Protein AF-A0A965PLL3-F1 (afdb_monomer)

Solvent-accessible surface area (backbone atoms only — not comparable to full-atom values): 5237 Å² total; per-residue (Å²): 138,88,84,43,71,40,75,33,74,82,43,73,69,42,43,49,54,52,53,33,24,73,75,58,80,40,80,64,58,80,45,72,48,64,86,80,82,86,74,72,58,68,66,58,56,52,49,50,54,54,56,56,50,52,51,33,72,80,36,78,83,54,73,78,78,71,58,65,64,57,50,51,55,48,54,52,56,46,53,58,63,75,75,109

Secondary structure (DSSP, 8-state):
----EEE--SSHHHHHHHHHHHHTSSPPPSEEE----S---HHHHHHHHHHHHHHHHH-TT-PPPTHHHHHHHHHHHHHHHH--

Nearest PDB structures (foldseek):
  9aza-assembly1_A-2  TM=3.880E-01  e=1.152E+00  Penicillium expansum
  8dl5-assembly1_B  TM=3.781E-01  e=2.050E+00  Penicillium expansum
  8dl5-assembly1_A  TM=2.918E-01  e=8.915E-01  Penicillium expansum

Structure (mmCIF, N/CA/C/O backbone):
data_AF-A0A965PLL3-F1
#
_entry.id   AF-A0A965PLL3-F1
#
loop_
_atom_site.group_PDB
_atom_site.id
_atom_site.type_symbol
_atom_site.label_atom_id
_atom_site.label_alt_id
_atom_site.label_comp_id
_atom_site.label_asym_id
_atom_site.label_entity_id
_atom_site.label_seq_id
_atom_site.pdbx_PDB_ins_code
_atom_site.Cartn_x
_atom_site.Cartn_y
_atom_site.Cartn_z
_atom_site.occupancy
_atom_site.B_iso_or_equiv
_atom_site.auth_seq_id
_atom_site.auth_comp_id
_atom_site.auth_asym_id
_atom_site.auth_atom_id
_atom_site.pdbx_PDB_model_num
ATOM 1 N N . MET A 1 1 ? -2.791 10.516 20.531 1.00 71.44 1 MET A N 1
ATOM 2 C CA . MET A 1 1 ? -3.216 9.273 19.847 1.00 71.44 1 MET A CA 1
ATOM 3 C C . MET A 1 1 ? -2.001 8.631 19.203 1.00 71.44 1 MET A C 1
ATOM 5 O O . MET A 1 1 ? -1.101 9.364 18.813 1.00 71.44 1 MET A O 1
ATOM 9 N N . LYS A 1 2 ? -1.953 7.297 19.143 1.00 88.00 2 LYS A N 1
ATOM 10 C CA . LYS A 1 2 ? -0.883 6.540 18.482 1.00 88.00 2 LYS A CA 1
ATOM 11 C C . LYS A 1 2 ? -1.332 6.218 17.057 1.00 88.00 2 LYS A C 1
ATOM 13 O O . LYS A 1 2 ? -2.438 5.719 16.892 1.00 88.00 2 LYS A O 1
ATOM 18 N N . THR A 1 3 ? -0.498 6.532 16.072 1.00 94.12 3 THR A N 1
ATOM 19 C CA . THR A 1 3 ? -0.744 6.226 14.657 1.00 94.12 3 THR A CA 1
ATOM 20 C C . THR A 1 3 ? -0.063 4.913 14.301 1.00 94.12 3 THR A C 1
ATOM 22 O O . THR A 1 3 ? 1.089 4.688 14.680 1.00 94.12 3 THR A O 1
ATOM 25 N N . HIS A 1 4 ? -0.765 4.054 13.575 1.00 94.38 4 HIS A N 1
ATOM 26 C CA . HIS A 1 4 ? -0.273 2.762 13.129 1.00 94.38 4 HIS A CA 1
ATOM 27 C C . HIS A 1 4 ? -0.153 2.745 11.611 1.00 94.38 4 HIS A C 1
ATOM 29 O O . HIS A 1 4 ? -1.146 2.766 10.889 1.00 94.38 4 HIS A O 1
ATOM 35 N N . ILE A 1 5 ? 1.088 2.696 11.135 1.00 95.19 5 ILE A N 1
ATOM 36 C CA . ILE A 1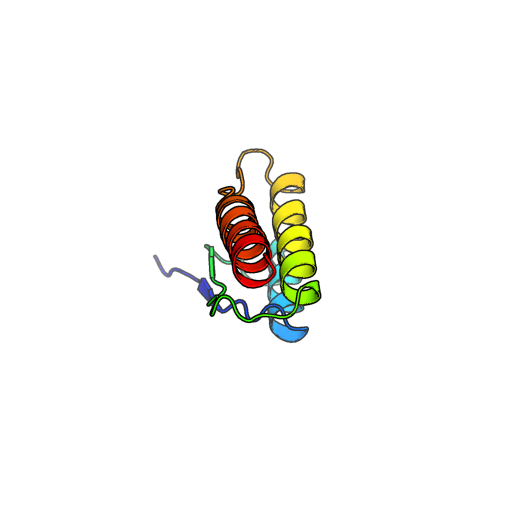 5 ? 1.418 2.694 9.712 1.00 95.19 5 ILE A CA 1
ATOM 37 C C . ILE A 1 5 ? 1.928 1.309 9.334 1.00 95.19 5 ILE A C 1
ATOM 39 O O . ILE A 1 5 ? 2.854 0.796 9.965 1.00 95.19 5 ILE A O 1
ATOM 43 N N . LEU A 1 6 ? 1.340 0.718 8.298 1.00 95.25 6 LEU A N 1
ATOM 44 C CA . LEU A 1 6 ? 1.847 -0.502 7.691 1.00 95.25 6 LEU A CA 1
ATOM 45 C C . LEU A 1 6 ? 2.942 -0.147 6.682 1.00 95.25 6 LEU A C 1
ATOM 47 O O . LEU A 1 6 ? 2.692 0.561 5.706 1.00 95.25 6 LEU A O 1
ATOM 51 N N . ASN A 1 7 ? 4.145 -0.678 6.898 1.00 96.00 7 ASN A N 1
ATOM 52 C CA . ASN A 1 7 ? 5.158 -0.741 5.852 1.00 96.00 7 ASN A CA 1
ATOM 53 C C . ASN A 1 7 ? 4.756 -1.850 4.870 1.00 96.00 7 ASN A C 1
ATOM 55 O O . ASN A 1 7 ? 4.863 -3.039 5.182 1.00 96.00 7 ASN A O 1
ATOM 59 N N . LEU A 1 8 ? 4.201 -1.457 3.728 1.00 94.94 8 LEU A N 1
ATOM 60 C CA . LEU A 1 8 ? 3.680 -2.370 2.728 1.00 94.94 8 LEU A CA 1
ATOM 61 C C . LEU A 1 8 ? 4.807 -2.723 1.762 1.00 94.94 8 LEU A C 1
ATOM 63 O O . LEU A 1 8 ? 5.192 -1.902 0.943 1.00 94.94 8 LEU A O 1
ATOM 67 N N . GLY A 1 9 ? 5.305 -3.956 1.835 1.00 93.38 9 GLY A N 1
ATOM 68 C CA . GLY A 1 9 ? 6.287 -4.476 0.879 1.00 93.38 9 GLY A CA 1
ATOM 69 C C . GLY A 1 9 ? 5.668 -5.177 -0.331 1.00 93.38 9 GLY A C 1
ATOM 70 O O . GLY A 1 9 ? 6.402 -5.763 -1.110 1.00 93.38 9 GLY A O 1
ATOM 71 N N . ALA A 1 10 ? 4.333 -5.218 -0.451 1.00 89.75 10 ALA A N 1
ATOM 72 C CA . ALA A 1 10 ? 3.583 -5.964 -1.478 1.00 89.75 10 ALA A CA 1
ATOM 73 C C . ALA A 1 10 ? 3.861 -7.489 -1.556 1.00 89.75 10 ALA A C 1
ATOM 75 O O . ALA A 1 10 ? 3.272 -8.182 -2.376 1.00 89.75 10 ALA A O 1
ATOM 76 N N . GLY A 1 11 ? 4.688 -8.043 -0.663 1.00 93.00 11 GLY A N 1
ATOM 77 C CA . GLY A 1 11 ? 4.898 -9.483 -0.508 1.00 93.00 11 GLY A CA 1
ATOM 78 C C . GLY A 1 11 ? 3.849 -10.157 0.383 1.00 93.00 11 GLY A C 1
ATOM 79 O O . GLY A 1 11 ? 2.963 -9.508 0.947 1.00 93.00 11 GLY A O 1
ATOM 80 N N . VAL A 1 12 ? 3.980 -11.474 0.565 1.00 96.19 12 VAL A N 1
ATOM 81 C CA . VAL A 1 12 ? 2.999 -12.324 1.272 1.00 96.19 12 VAL A CA 1
ATOM 82 C C . VAL A 1 12 ? 2.672 -11.816 2.682 1.00 96.19 12 VAL A C 1
ATOM 84 O O . VAL A 1 12 ? 1.505 -11.655 3.021 1.00 96.19 12 VAL A O 1
ATOM 87 N N . GLN A 1 13 ? 3.684 -11.523 3.502 1.00 96.81 13 GLN A N 1
ATOM 88 C CA . GLN A 1 13 ? 3.479 -11.182 4.918 1.00 96.81 13 GLN A CA 1
ATOM 89 C C . GLN A 1 13 ? 2.788 -9.825 5.106 1.00 96.81 13 GLN A C 1
ATOM 91 O O . GLN A 1 13 ? 1.807 -9.717 5.839 1.00 96.81 13 GLN A O 1
ATOM 96 N N . SER A 1 14 ? 3.271 -8.786 4.420 1.00 96.94 14 SER A N 1
ATOM 97 C CA . SER A 1 14 ? 2.653 -7.458 4.482 1.00 96.94 14 SER A CA 1
ATOM 98 C C . SER A 1 14 ? 1.258 -7.447 3.859 1.00 96.94 14 SER A C 1
ATOM 100 O O . SER A 1 14 ? 0.386 -6.731 4.344 1.00 96.94 14 SER A O 1
ATOM 102 N N . THR A 1 15 ? 1.025 -8.264 2.827 1.00 96.69 15 THR A N 1
ATOM 103 C CA . THR A 1 15 ? -0.308 -8.432 2.230 1.00 96.69 15 THR A CA 1
ATOM 104 C C . THR A 1 15 ? -1.262 -9.113 3.206 1.00 96.69 15 THR A C 1
ATOM 106 O O . THR A 1 15 ? -2.387 -8.653 3.366 1.00 96.69 15 THR A O 1
ATOM 109 N N . ALA A 1 16 ? -0.817 -10.155 3.914 1.00 97.25 16 ALA A N 1
ATOM 110 C CA . ALA A 1 16 ? -1.630 -10.809 4.935 1.00 97.25 16 ALA A CA 1
ATOM 111 C C . ALA A 1 16 ? -2.047 -9.819 6.032 1.00 97.25 16 ALA A C 1
ATOM 113 O O . ALA A 1 16 ? -3.234 -9.687 6.309 1.00 97.25 16 ALA A O 1
ATOM 114 N N . LEU A 1 17 ? -1.103 -9.045 6.581 1.00 97.19 17 LEU A N 1
ATOM 115 C CA . LEU A 1 17 ? -1.415 -8.014 7.580 1.00 97.19 17 LEU A CA 1
ATOM 116 C C . LEU A 1 17 ? -2.399 -6.964 7.056 1.00 97.19 17 LEU A C 1
ATOM 118 O O . LEU A 1 17 ? -3.298 -6.551 7.786 1.00 97.19 17 LEU A O 1
ATOM 122 N N . TYR A 1 18 ? -2.246 -6.544 5.800 1.00 95.19 18 TYR A N 1
ATOM 123 C CA . TYR A 1 18 ? -3.177 -5.622 5.162 1.00 95.19 18 TYR A CA 1
ATOM 124 C C . TYR A 1 18 ? -4.597 -6.199 5.120 1.00 95.19 18 TYR A C 1
ATOM 126 O O . TYR A 1 18 ? -5.522 -5.558 5.614 1.00 95.19 18 TYR A O 1
ATOM 134 N N . LEU A 1 19 ? -4.767 -7.422 4.610 1.00 95.19 19 LEU A N 1
ATOM 135 C CA . LEU A 1 19 ? -6.070 -8.087 4.505 1.00 95.19 19 LEU A CA 1
ATOM 136 C C . LEU A 1 19 ? -6.699 -8.345 5.878 1.00 95.19 19 LEU A C 1
ATOM 138 O O . LEU A 1 19 ? -7.848 -7.978 6.093 1.00 95.19 19 LEU A O 1
ATOM 142 N N . MET A 1 20 ? -5.928 -8.873 6.830 1.00 95.94 20 MET A N 1
ATOM 143 C CA . MET A 1 20 ? -6.382 -9.091 8.208 1.00 95.94 20 MET A CA 1
ATOM 144 C C . MET A 1 20 ? -6.829 -7.781 8.870 1.00 95.94 20 MET A C 1
ATOM 146 O O . MET A 1 20 ? -7.769 -7.768 9.660 1.00 95.94 20 MET A O 1
ATOM 150 N N . SER A 1 21 ? -6.176 -6.654 8.554 1.00 94.44 21 SER A N 1
ATOM 151 C CA . SER A 1 21 ? -6.577 -5.343 9.082 1.00 94.44 21 SER A CA 1
ATOM 152 C C . SER A 1 21 ? -7.873 -4.816 8.456 1.00 94.44 21 SER A C 1
ATOM 154 O O . SER A 1 21 ? -8.603 -4.071 9.111 1.00 94.44 21 SER A O 1
ATOM 156 N N . LEU A 1 22 ? -8.164 -5.195 7.205 1.00 90.81 22 LEU A N 1
ATOM 157 C CA . LEU A 1 22 ? -9.424 -4.879 6.530 1.00 90.81 22 LEU A CA 1
ATOM 158 C C . LEU A 1 22 ? -10.575 -5.744 7.057 1.00 90.81 22 LEU A C 1
ATOM 160 O O . LEU A 1 22 ? -11.678 -5.225 7.210 1.00 90.81 22 LEU A O 1
ATOM 164 N N . ASP A 1 23 ? -10.304 -7.013 7.370 1.00 91.69 23 ASP A N 1
ATOM 165 C CA . ASP A 1 23 ? -11.274 -7.949 7.957 1.00 91.69 23 ASP A CA 1
ATOM 166 C C . ASP A 1 23 ? -11.503 -7.718 9.465 1.00 91.69 23 ASP A C 1
ATOM 168 O O . ASP A 1 23 ? -12.486 -8.167 10.046 1.00 91.69 23 ASP A O 1
ATOM 172 N N . GLY A 1 24 ? -10.621 -6.951 10.113 1.00 92.75 24 GLY A N 1
ATOM 173 C CA . GLY A 1 24 ? -10.711 -6.634 11.540 1.00 92.75 24 GLY A CA 1
ATOM 174 C C . GLY A 1 24 ? -10.138 -7.714 12.463 1.00 92.75 24 GLY A C 1
ATOM 175 O O . GLY A 1 24 ? -10.322 -7.633 13.676 1.00 92.75 24 GLY A O 1
ATOM 176 N N . GLU A 1 25 ? -9.412 -8.692 11.917 1.00 96.81 25 GLU A N 1
ATOM 177 C CA . GLU A 1 25 ? -8.692 -9.721 12.680 1.00 96.81 25 GLU A CA 1
ATOM 178 C C . GLU A 1 25 ? -7.503 -9.150 13.469 1.00 96.81 25 GLU A C 1
ATOM 180 O O . GLU A 1 25 ? -7.135 -9.657 14.530 1.00 96.81 25 GLU A O 1
ATOM 185 N N . VAL A 1 26 ? -6.890 -8.080 12.955 1.00 95.81 26 VAL A N 1
ATOM 186 C CA . VAL A 1 26 ? -5.827 -7.329 13.636 1.00 95.81 26 VAL A CA 1
ATOM 187 C C . VAL A 1 26 ? -6.202 -5.857 13.752 1.00 95.81 26 VAL A C 1
ATOM 189 O O . VAL A 1 26 ? -7.163 -5.381 13.149 1.00 95.81 26 VAL A O 1
ATOM 192 N N . GLN A 1 27 ? -5.417 -5.107 14.528 1.00 93.38 27 GLN A N 1
ATOM 193 C CA . GLN A 1 27 ? -5.581 -3.660 14.623 1.00 93.38 27 GLN A CA 1
ATOM 194 C C . GLN A 1 27 ? -5.596 -2.994 13.238 1.00 93.38 27 GLN A C 1
ATOM 196 O O . GLN A 1 27 ? -4.769 -3.289 12.373 1.00 93.38 27 GLN A O 1
ATOM 201 N N . LYS A 1 28 ? -6.513 -2.044 13.050 1.00 92.12 28 LYS A N 1
ATOM 202 C CA . LYS A 1 28 ? -6.599 -1.276 11.810 1.00 92.12 28 LYS A CA 1
ATOM 203 C C . LYS A 1 28 ? -5.368 -0.382 11.652 1.00 92.12 28 LYS A C 1
ATOM 205 O O . LYS A 1 28 ? -4.932 0.255 12.613 1.00 92.12 28 LYS A O 1
ATOM 210 N N . PHE A 1 29 ? -4.823 -0.328 10.441 1.00 92.94 29 PHE A N 1
ATOM 211 C CA . PHE A 1 29 ? -3.782 0.632 10.085 1.00 92.94 29 PHE A CA 1
ATOM 212 C C . PHE A 1 29 ? -4.412 1.933 9.583 1.00 92.94 29 PHE A C 1
ATOM 214 O O . PHE A 1 29 ? -5.400 1.912 8.849 1.00 92.94 29 PHE A O 1
ATOM 221 N N . ASP A 1 30 ? -3.821 3.065 9.960 1.00 90.06 30 ASP A N 1
ATOM 222 C CA . ASP A 1 30 ? -4.235 4.391 9.491 1.00 90.06 30 ASP A CA 1
ATOM 223 C C . ASP A 1 30 ? -3.782 4.633 8.044 1.00 90.06 30 ASP A C 1
ATOM 225 O O . ASP A 1 30 ? -4.435 5.349 7.286 1.00 90.06 30 ASP A O 1
ATOM 229 N N . ALA A 1 31 ? -2.657 4.024 7.657 1.00 89.44 31 ALA A N 1
ATOM 230 C CA . ALA A 1 31 ? -2.149 4.026 6.293 1.00 89.44 31 ALA A CA 1
ATOM 231 C C . ALA A 1 31 ? -1.281 2.793 6.013 1.00 89.44 31 ALA A C 1
ATOM 233 O O . ALA A 1 31 ? -0.676 2.221 6.923 1.00 89.44 31 ALA A O 1
ATOM 234 N N . ALA A 1 32 ? -1.173 2.442 4.733 1.00 92.56 32 ALA A N 1
ATOM 235 C CA . ALA A 1 32 ? -0.205 1.489 4.206 1.00 92.56 32 ALA A CA 1
ATOM 236 C C . ALA A 1 32 ? 0.684 2.212 3.187 1.00 92.56 32 ALA A C 1
ATOM 238 O O . ALA A 1 32 ? 0.169 2.864 2.280 1.00 92.56 32 ALA A O 1
ATOM 239 N N . I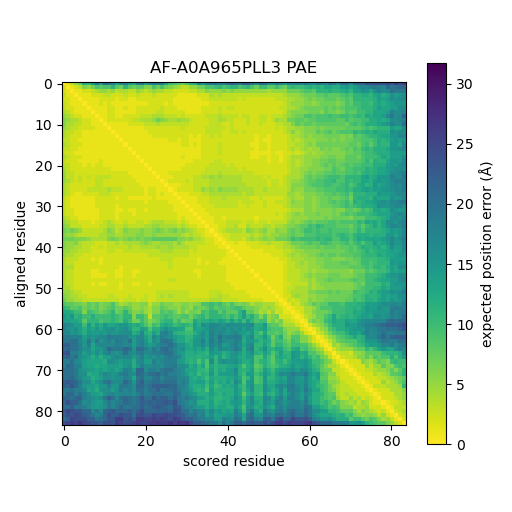LE A 1 33 ? 2.004 2.141 3.362 1.00 91.88 33 ILE A N 1
ATOM 240 C CA . ILE A 1 33 ? 2.975 2.870 2.536 1.00 91.88 33 ILE A CA 1
ATOM 241 C C . ILE A 1 33 ? 3.857 1.864 1.806 1.00 91.88 3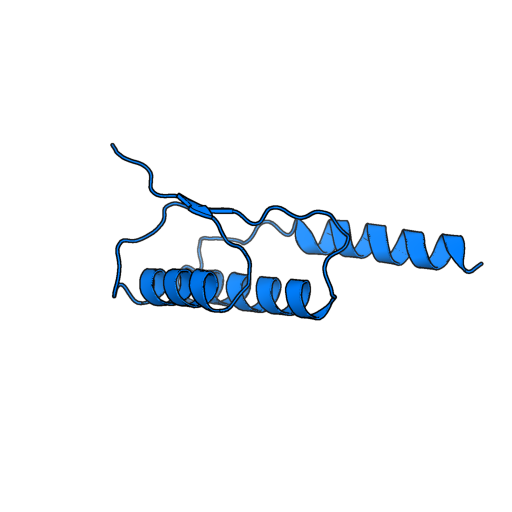3 ILE A C 1
ATOM 243 O O . ILE A 1 33 ? 4.511 1.055 2.458 1.00 91.88 33 ILE A O 1
ATOM 247 N N . PHE A 1 34 ? 3.881 1.947 0.476 1.00 91.50 34 PHE A N 1
ATOM 248 C CA . PHE A 1 34 ? 4.784 1.194 -0.395 1.00 91.50 34 PHE A CA 1
ATOM 249 C C . PHE A 1 34 ? 5.902 2.119 -0.895 1.00 91.50 34 PHE A C 1
ATOM 251 O O . PHE A 1 34 ? 5.622 3.220 -1.376 1.00 91.50 34 PHE A O 1
ATOM 258 N N . ALA A 1 35 ? 7.160 1.698 -0.748 1.00 90.75 35 ALA A N 1
ATOM 259 C CA . ALA A 1 35 ? 8.331 2.467 -1.166 1.00 90.75 35 ALA A CA 1
ATOM 260 C C . ALA A 1 35 ? 8.711 2.119 -2.614 1.00 90.75 35 ALA A C 1
ATOM 262 O O . ALA A 1 35 ? 9.549 1.257 -2.847 1.00 90.75 35 ALA A O 1
ATOM 263 N N . ASP A 1 36 ? 8.072 2.787 -3.574 1.00 88.44 36 ASP A N 1
ATOM 264 C CA . ASP A 1 36 ? 8.278 2.539 -5.004 1.00 88.44 36 ASP A CA 1
ATOM 265 C C . ASP A 1 36 ? 9.626 3.073 -5.509 1.00 88.44 36 ASP A C 1
ATOM 267 O O . ASP A 1 36 ? 9.892 4.277 -5.451 1.00 88.44 36 ASP A O 1
ATOM 271 N N . THR A 1 37 ? 10.458 2.177 -6.040 1.00 86.69 37 THR A N 1
ATOM 272 C CA . THR A 1 37 ? 11.719 2.502 -6.726 1.00 86.69 37 THR A CA 1
ATOM 273 C C . THR A 1 37 ? 11.530 2.788 -8.216 1.00 86.69 37 THR A C 1
ATOM 275 O O . THR A 1 37 ? 12.476 3.228 -8.860 1.00 86.69 37 THR A O 1
ATOM 278 N N . GLN A 1 38 ? 10.320 2.582 -8.753 1.00 85.69 38 GLN A N 1
ATOM 279 C CA . GLN A 1 38 ? 9.975 2.617 -10.183 1.00 85.69 38 GLN A CA 1
ATOM 280 C C . GLN A 1 38 ? 10.622 1.508 -11.030 1.00 85.69 38 GLN A C 1
ATOM 282 O O . GLN A 1 38 ? 10.541 1.548 -12.257 1.00 85.69 38 GLN A O 1
ATOM 287 N N . GLU A 1 39 ? 11.233 0.510 -10.392 1.00 86.75 39 GLU A N 1
ATOM 288 C CA . GLU A 1 39 ? 11.883 -0.634 -11.049 1.00 86.75 39 GLU A CA 1
ATOM 289 C C . GLU A 1 39 ? 11.234 -1.972 -10.665 1.00 86.75 39 GLU A C 1
ATOM 291 O O . GLU A 1 39 ? 11.794 -3.041 -10.915 1.00 86.75 39 GLU A O 1
ATOM 296 N N . GLU A 1 40 ? 10.055 -1.929 -10.042 1.00 88.25 40 GLU A N 1
ATOM 297 C CA . GLU A 1 40 ? 9.374 -3.143 -9.613 1.00 88.25 40 GLU A CA 1
ATOM 298 C C . GLU A 1 40 ? 8.831 -3.936 -10.813 1.00 88.25 40 GLU A C 1
ATOM 300 O O . GLU A 1 40 ? 8.385 -3.361 -11.814 1.00 88.25 40 GLU A O 1
ATOM 305 N N . PRO A 1 41 ? 8.817 -5.272 -10.724 1.00 89.31 41 PRO A N 1
ATOM 306 C CA . PRO A 1 41 ? 8.144 -6.117 -11.697 1.00 89.31 41 PRO A CA 1
ATOM 307 C C . PRO A 1 41 ? 6.658 -5.755 -11.892 1.00 89.31 41 PRO A C 1
ATOM 309 O O . PRO A 1 41 ? 5.952 -5.344 -10.969 1.00 89.31 41 PRO A O 1
ATOM 312 N N . GLU A 1 42 ? 6.143 -5.930 -13.111 1.00 86.56 42 GLU A N 1
ATOM 313 C CA . GLU A 1 42 ? 4.772 -5.532 -13.472 1.00 86.56 42 GLU A CA 1
ATOM 314 C C . GLU A 1 42 ? 3.688 -6.238 -12.629 1.00 86.56 42 GLU A C 1
ATOM 316 O O . GLU A 1 42 ? 2.629 -5.678 -12.340 1.00 86.56 42 GLU A O 1
ATOM 321 N N . ASP A 1 43 ? 3.946 -7.474 -12.207 1.00 89.75 43 ASP A N 1
ATOM 322 C CA . ASP A 1 43 ? 3.093 -8.235 -11.296 1.00 89.75 43 ASP A CA 1
ATOM 323 C C . ASP A 1 43 ? 2.986 -7.604 -9.905 1.00 89.75 43 ASP A C 1
ATOM 325 O O . ASP A 1 43 ? 1.896 -7.640 -9.332 1.00 89.75 43 ASP A O 1
ATOM 329 N N . VAL A 1 44 ? 4.038 -6.951 -9.401 1.00 90.12 44 VAL A N 1
ATOM 330 C CA . VAL A 1 44 ? 3.977 -6.173 -8.152 1.00 90.12 44 VAL A CA 1
ATOM 331 C C . VAL A 1 44 ? 2.996 -5.013 -8.304 1.00 90.12 44 VAL A C 1
ATOM 333 O O . VAL A 1 44 ? 2.115 -4.832 -7.463 1.00 90.12 44 VAL A O 1
ATOM 336 N N . TYR A 1 45 ? 3.070 -4.265 -9.407 1.00 86.94 45 TYR A N 1
ATOM 337 C CA . TYR A 1 45 ? 2.134 -3.167 -9.659 1.00 86.94 45 TYR A CA 1
ATOM 338 C C . TYR A 1 45 ? 0.689 -3.646 -9.838 1.00 86.94 45 TYR A C 1
ATOM 340 O O . TYR A 1 45 ? -0.229 -3.013 -9.314 1.00 86.94 45 TYR A O 1
ATOM 348 N N . ARG A 1 46 ? 0.462 -4.773 -10.528 1.00 89.62 46 ARG A N 1
ATOM 349 C CA . ARG A 1 46 ? -0.879 -5.381 -10.633 1.00 89.62 46 ARG A CA 1
ATOM 350 C C . ARG A 1 46 ? -1.411 -5.827 -9.273 1.00 89.62 46 ARG A C 1
ATOM 352 O O . ARG A 1 46 ? -2.594 -5.645 -8.990 1.00 89.62 46 ARG A O 1
ATOM 359 N N . HIS A 1 47 ? -0.550 -6.390 -8.428 1.00 92.25 47 HIS A N 1
ATOM 360 C CA . HIS A 1 47 ? -0.909 -6.781 -7.066 1.00 92.25 47 HIS A CA 1
ATOM 361 C C . HIS A 1 47 ? -1.298 -5.567 -6.217 1.00 92.25 47 HIS A C 1
ATOM 363 O O . HIS A 1 47 ? -2.337 -5.585 -5.560 1.00 92.25 47 HIS A O 1
ATOM 369 N N . LEU A 1 48 ? -0.536 -4.473 -6.297 1.00 90.88 48 LEU A N 1
ATOM 370 C CA . LEU A 1 48 ? -0.865 -3.211 -5.628 1.00 90.88 48 LEU A CA 1
ATOM 371 C C . LEU A 1 48 ? -2.213 -2.633 -6.095 1.00 90.88 48 LEU A C 1
ATOM 373 O O . LEU A 1 48 ? -3.005 -2.208 -5.255 1.00 90.88 48 LEU A O 1
ATOM 377 N N . GLU A 1 49 ? -2.514 -2.667 -7.399 1.00 88.62 49 GLU A N 1
ATOM 378 C CA . GLU A 1 49 ? -3.824 -2.250 -7.932 1.00 88.62 49 GLU A CA 1
ATOM 379 C C . GLU A 1 49 ? -4.970 -3.120 -7.402 1.00 88.62 49 GLU A C 1
ATOM 381 O O . GLU A 1 49 ? -6.032 -2.604 -7.036 1.00 88.62 49 GLU A O 1
ATOM 386 N N . TRP A 1 50 ? -4.762 -4.437 -7.317 1.00 90.69 50 TRP A N 1
ATOM 387 C CA . TRP A 1 50 ? -5.737 -5.339 -6.712 1.00 90.69 50 TRP A CA 1
ATOM 388 C C . TRP A 1 50 ? -5.977 -4.983 -5.241 1.00 90.69 50 TRP A C 1
ATOM 390 O O . TRP A 1 50 ? -7.131 -4.798 -4.852 1.00 90.69 50 TRP A O 1
ATOM 400 N N . MET A 1 51 ? -4.918 -4.800 -4.445 1.00 90.88 51 MET A N 1
ATOM 401 C CA . MET A 1 51 ? -5.033 -4.412 -3.033 1.00 90.88 51 MET A CA 1
ATOM 402 C C . MET A 1 51 ? -5.785 -3.084 -2.866 1.00 90.88 51 MET A C 1
ATOM 404 O O . MET A 1 51 ? -6.690 -2.980 -2.039 1.00 90.88 51 MET A O 1
ATOM 408 N N . GLU A 1 52 ? -5.461 -2.085 -3.687 1.00 86.00 52 GLU A N 1
ATOM 409 C CA . GLU A 1 52 ? -6.104 -0.769 -3.678 1.00 86.00 52 GLU A CA 1
ATOM 410 C C . GLU A 1 52 ? -7.616 -0.858 -3.969 1.00 86.00 52 GLU A C 1
ATOM 412 O O . GLU A 1 52 ? -8.423 -0.162 -3.341 1.00 86.00 52 GLU A O 1
ATOM 417 N N . SER A 1 53 ? -8.024 -1.769 -4.859 1.00 84.81 53 SER A N 1
ATOM 418 C CA . SER A 1 53 ? -9.437 -2.003 -5.183 1.00 84.81 53 SER A CA 1
ATOM 419 C C . SER A 1 53 ? -10.256 -2.552 -4.003 1.00 84.81 53 SER A C 1
ATOM 421 O O . SER A 1 53 ? -11.443 -2.236 -3.881 1.00 84.81 53 SER A O 1
ATOM 423 N N . LEU A 1 54 ? -9.629 -3.312 -3.094 1.00 86.69 54 LEU A N 1
ATOM 424 C CA . LEU A 1 54 ? -10.298 -3.888 -1.922 1.00 86.69 54 LEU A CA 1
ATOM 425 C C . LEU A 1 54 ? -10.740 -2.802 -0.938 1.00 86.69 54 LEU A C 1
ATOM 427 O O . LEU A 1 54 ? -11.850 -2.854 -0.409 1.00 86.69 54 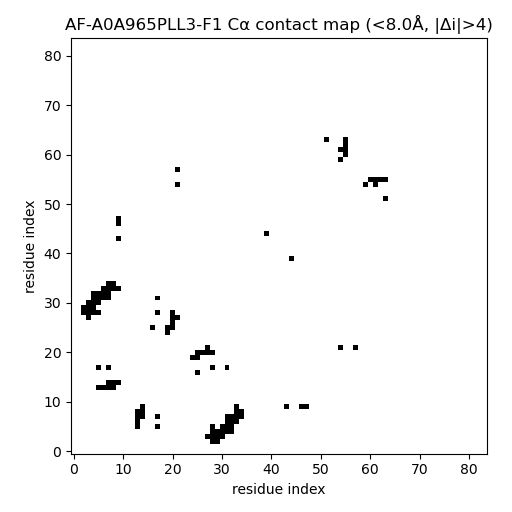LEU A O 1
ATOM 431 N N . VAL A 1 55 ? -9.907 -1.777 -0.733 1.00 76.25 55 VAL A N 1
ATOM 432 C CA . VAL A 1 55 ? -10.262 -0.639 0.128 1.00 76.25 55 VAL A CA 1
ATOM 433 C C . VAL A 1 55 ? -11.451 0.119 -0.431 1.00 76.25 55 VAL A C 1
ATOM 435 O O . VAL A 1 55 ? -12.339 0.486 0.333 1.00 76.25 55 VAL A O 1
ATOM 438 N N . PHE A 1 56 ? -11.504 0.329 -1.746 1.00 66.62 56 PHE A N 1
ATOM 439 C CA . PHE A 1 56 ? -12.634 1.017 -2.364 1.00 66.62 56 PHE A CA 1
ATOM 440 C C . PHE A 1 56 ? -13.950 0.247 -2.173 1.00 66.62 56 PHE A C 1
ATOM 442 O O . PHE A 1 56 ? -14.979 0.858 -1.887 1.00 66.62 56 PHE A O 1
ATOM 449 N N . LEU A 1 57 ? -13.914 -1.086 -2.275 1.00 64.62 57 LEU A N 1
ATOM 450 C CA . LEU A 1 57 ? -15.092 -1.929 -2.067 1.00 64.62 57 LEU A CA 1
ATOM 451 C C . LEU A 1 57 ? -15.613 -1.853 -0.622 1.00 64.62 57 LEU A C 1
ATOM 453 O O . LEU A 1 57 ? -16.821 -1.781 -0.404 1.00 64.62 57 LEU A O 1
ATOM 457 N N . ILE A 1 58 ? -14.709 -1.841 0.359 1.00 67.62 58 ILE A N 1
ATOM 458 C CA . ILE A 1 58 ? -15.050 -1.846 1.792 1.00 67.62 58 ILE A CA 1
ATOM 459 C C . ILE A 1 58 ? -15.370 -0.426 2.302 1.00 67.62 58 ILE A C 1
ATOM 461 O O . ILE A 1 58 ? -16.177 -0.235 3.215 1.00 67.62 58 ILE A O 1
ATOM 465 N N . HIS A 1 59 ? -14.767 0.600 1.699 1.00 66.88 59 HIS A N 1
ATOM 466 C CA . HIS A 1 59 ? -14.905 2.006 2.068 1.00 66.88 59 HIS A CA 1
ATOM 467 C C . HIS A 1 59 ? -15.126 2.886 0.824 1.00 66.88 59 HIS A C 1
ATOM 469 O O . HIS A 1 59 ? -14.202 3.567 0.376 1.00 66.88 59 HIS A O 1
ATOM 475 N N . PRO A 1 60 ? -16.365 2.976 0.302 1.00 58.66 60 PRO A N 1
ATOM 476 C CA . PRO A 1 60 ? -16.663 3.666 -0.961 1.00 58.66 60 PRO A CA 1
ATOM 477 C C . PRO A 1 60 ? -16.372 5.183 -0.967 1.00 58.66 60 PRO A C 1
ATOM 479 O O . PRO A 1 60 ? -16.368 5.811 -2.025 1.00 58.66 60 PRO A O 1
ATOM 482 N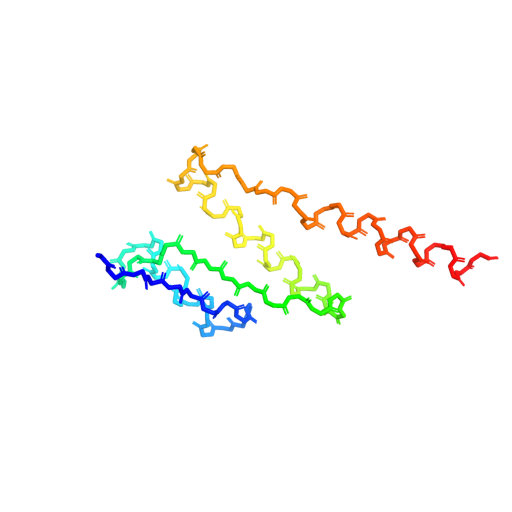 N . GLY A 1 61 ? -16.103 5.789 0.198 1.00 60.16 61 GLY A N 1
ATOM 483 C CA . GLY A 1 61 ? -15.664 7.185 0.331 1.00 60.16 61 GLY A CA 1
ATOM 484 C C . GLY A 1 61 ? -14.146 7.395 0.249 1.00 60.16 61 GLY A C 1
ATOM 485 O O . GLY A 1 61 ? -13.695 8.522 0.042 1.00 60.16 61 GLY A O 1
ATOM 486 N N . LEU A 1 62 ? -13.347 6.332 0.380 1.00 59.06 62 LEU A N 1
ATOM 487 C CA . LEU A 1 62 ? -11.896 6.385 0.227 1.00 59.06 62 LEU A CA 1
ATOM 488 C C . LEU A 1 62 ? -11.567 6.192 -1.250 1.00 59.06 62 LEU A C 1
ATOM 490 O O . LEU A 1 62 ? -11.376 5.082 -1.735 1.00 59.06 62 LEU A O 1
ATOM 494 N N . ARG A 1 63 ? -11.541 7.302 -1.994 1.00 57.16 63 ARG A N 1
ATOM 495 C CA . ARG A 1 63 ? -11.037 7.303 -3.369 1.00 57.16 63 ARG A CA 1
ATOM 496 C C . ARG A 1 63 ? -9.534 7.052 -3.335 1.00 57.16 63 ARG A C 1
ATOM 498 O O . ARG A 1 63 ? -8.815 7.890 -2.784 1.00 57.16 63 ARG A O 1
ATOM 505 N N . PRO A 1 64 ? -9.047 5.974 -3.960 1.00 57.50 64 PRO A N 1
ATOM 506 C CA . PRO A 1 64 ? -7.621 5.814 -4.108 1.00 57.50 64 PRO A CA 1
AT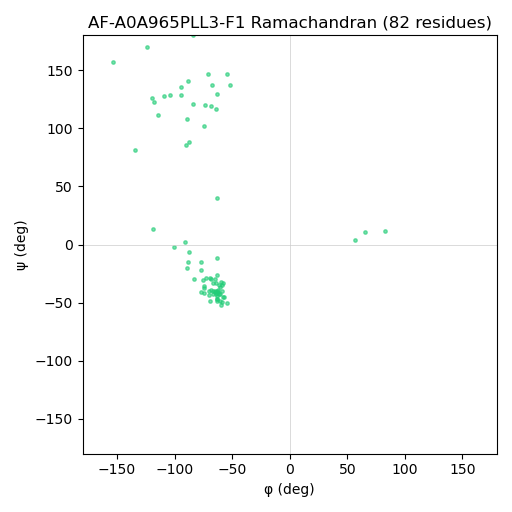OM 507 C C . PRO A 1 64 ? -7.078 6.951 -4.978 1.00 57.50 64 PRO A C 1
ATOM 509 O O . PRO A 1 64 ? -7.647 7.292 -6.025 1.00 57.50 64 PRO A O 1
ATOM 512 N N . ARG A 1 65 ? -6.026 7.632 -4.509 1.00 58.75 65 ARG A N 1
ATOM 513 C CA . ARG A 1 65 ? -5.347 8.649 -5.320 1.00 58.75 65 ARG A CA 1
ATOM 514 C C . ARG A 1 65 ? -4.750 7.899 -6.506 1.00 58.75 65 ARG A C 1
ATOM 516 O O . ARG A 1 65 ? -3.867 7.082 -6.300 1.00 58.75 65 ARG A O 1
A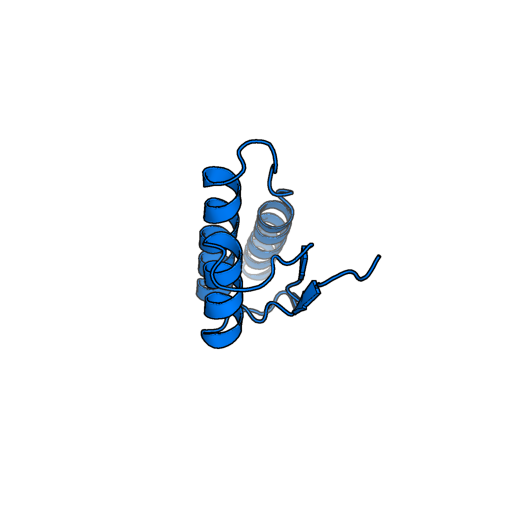TOM 523 N N . ARG A 1 66 ? -5.200 8.214 -7.730 1.00 58.41 66 ARG A N 1
ATOM 524 C CA . ARG A 1 66 ? -4.730 7.660 -9.023 1.00 58.41 66 ARG A CA 1
ATOM 525 C C . ARG A 1 66 ? -3.256 7.981 -9.344 1.00 58.41 66 ARG A C 1
ATOM 527 O O . ARG A 1 66 ? -2.920 8.339 -10.468 1.00 58.41 66 ARG A O 1
ATOM 534 N N . PHE A 1 67 ? -2.379 7.930 -8.353 1.00 56.47 67 PHE A N 1
ATOM 535 C CA . PHE A 1 67 ? -0.973 8.273 -8.467 1.00 56.47 67 PHE A CA 1
ATOM 536 C C . PHE A 1 67 ? -0.235 7.245 -9.335 1.00 56.47 67 PHE A C 1
ATOM 538 O O . PHE A 1 67 ? 0.541 7.633 -10.203 1.00 56.47 67 PHE A O 1
ATOM 545 N N . TRP A 1 68 ? -0.574 5.958 -9.196 1.00 56.25 68 TRP A N 1
ATOM 546 C CA . TRP A 1 68 ? 0.052 4.856 -9.934 1.00 56.25 68 TRP A CA 1
ATOM 547 C C . TRP A 1 68 ? -0.172 4.919 -11.448 1.00 56.25 68 TRP A C 1
ATOM 549 O O . TRP A 1 68 ? 0.768 4.741 -12.216 1.00 56.25 68 TRP A O 1
ATOM 559 N N . GLN A 1 69 ? -1.385 5.248 -11.903 1.00 57.22 69 GLN A N 1
ATOM 560 C CA . GLN A 1 69 ? -1.681 5.290 -13.342 1.00 57.22 69 GLN A CA 1
ATOM 561 C C . GLN A 1 69 ? -0.989 6.442 -14.079 1.00 57.22 69 GLN A C 1
ATOM 563 O O . GLN A 1 69 ? -0.707 6.334 -15.270 1.00 57.22 69 GLN A O 1
ATOM 568 N N . GLU A 1 70 ? -0.725 7.554 -13.392 1.00 59.62 70 GLU A N 1
ATOM 569 C CA . GLU A 1 70 ? 0.013 8.679 -13.973 1.00 59.62 70 GLU A CA 1
ATOM 570 C C . GLU A 1 70 ? 1.511 8.357 -14.093 1.00 59.62 70 GLU A C 1
ATOM 572 O O . GLU A 1 70 ? 2.140 8.738 -15.076 1.00 59.62 70 GLU A O 1
ATOM 577 N N . GLN A 1 71 ? 2.073 7.607 -13.135 1.00 58.81 71 GLN A N 1
ATOM 578 C CA . GLN A 1 71 ? 3.454 7.118 -13.214 1.00 58.81 71 GLN A CA 1
ATOM 579 C C . GLN A 1 71 ? 3.606 6.040 -14.291 1.00 58.81 71 GLN A C 1
ATOM 581 O O . GLN A 1 71 ? 4.506 6.143 -15.115 1.00 58.81 71 GLN A O 1
ATOM 586 N N . ARG A 1 72 ? 2.672 5.084 -14.385 1.00 59.34 72 ARG A N 1
ATOM 587 C CA . ARG A 1 72 ? 2.676 4.055 -15.438 1.00 59.34 72 ARG A CA 1
ATOM 588 C C . ARG A 1 72 ? 2.663 4.673 -16.841 1.00 59.34 72 ARG A C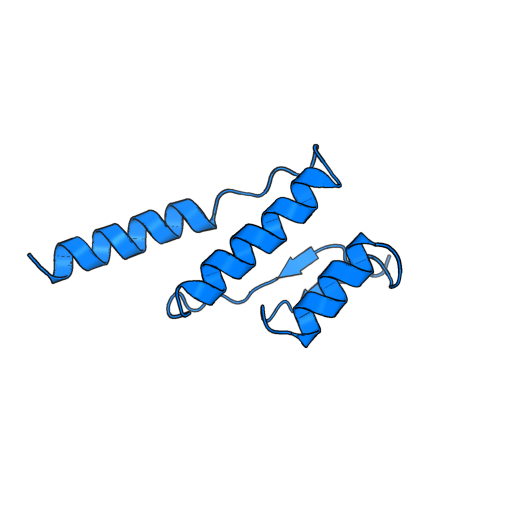 1
ATOM 590 O O . ARG A 1 72 ? 3.521 4.343 -17.651 1.00 59.34 72 ARG A O 1
ATOM 597 N N . ARG A 1 73 ? 1.806 5.680 -17.075 1.00 60.84 73 ARG A N 1
ATOM 598 C CA . ARG A 1 73 ? 1.801 6.456 -18.332 1.00 60.84 73 ARG A CA 1
ATOM 599 C C . ARG A 1 73 ? 3.141 7.135 -18.630 1.00 60.84 73 ARG A C 1
ATOM 601 O O . ARG A 1 73 ? 3.494 7.283 -19.794 1.00 60.84 73 ARG A O 1
ATOM 608 N N . ARG A 1 74 ? 3.891 7.563 -17.611 1.00 60.28 74 ARG A N 1
ATOM 609 C CA . ARG A 1 74 ? 5.226 8.160 -17.788 1.00 60.28 74 ARG A CA 1
ATOM 610 C C . ARG A 1 74 ? 6.283 7.114 -18.124 1.00 60.28 74 ARG A C 1
ATOM 612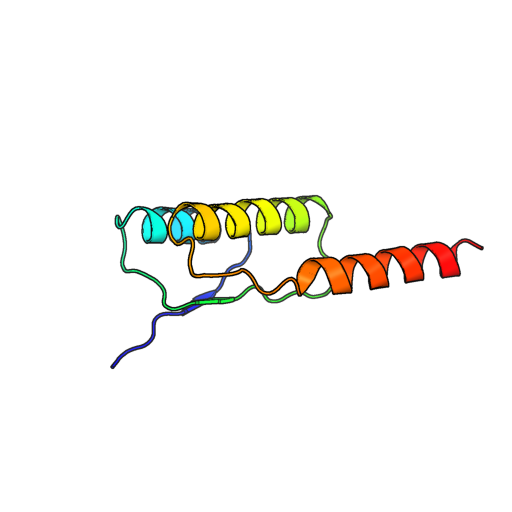 O O . ARG A 1 74 ? 7.101 7.371 -19.002 1.00 60.28 74 ARG A O 1
ATOM 619 N N . THR A 1 75 ? 6.253 5.958 -17.470 1.00 59.84 75 THR A N 1
ATOM 620 C CA . THR A 1 75 ? 7.209 4.867 -17.706 1.00 59.84 75 THR A CA 1
ATOM 621 C C . THR A 1 75 ? 6.986 4.199 -19.064 1.00 59.84 75 THR A C 1
ATOM 623 O O . THR A 1 75 ? 7.954 3.933 -19.776 1.00 59.84 75 THR A O 1
ATOM 626 N N . GLU A 1 76 ? 5.727 3.999 -19.465 1.00 63.22 76 GLU A N 1
ATOM 627 C CA . GLU A 1 76 ? 5.338 3.516 -20.799 1.00 63.22 76 GLU A CA 1
ATOM 628 C C . GLU A 1 76 ? 5.757 4.519 -21.887 1.00 63.22 76 GLU A C 1
ATOM 630 O O . GLU A 1 76 ? 6.460 4.153 -22.828 1.00 63.22 76 GLU A O 1
ATOM 635 N N . ALA A 1 77 ? 5.452 5.811 -21.705 1.00 62.78 77 ALA A N 1
ATOM 636 C CA . ALA A 1 77 ? 5.874 6.864 -22.633 1.00 62.78 77 ALA A CA 1
ATOM 637 C C . ALA A 1 77 ? 7.404 7.031 -22.712 1.00 62.78 77 ALA A C 1
ATOM 639 O O . ALA A 1 77 ? 7.925 7.510 -23.720 1.00 62.78 77 ALA A O 1
ATOM 640 N N . MET A 1 78 ? 8.142 6.678 -21.656 1.00 59.75 78 MET A N 1
ATOM 641 C CA . MET A 1 78 ? 9.605 6.670 -21.664 1.00 59.75 78 MET A CA 1
ATOM 642 C C . MET A 1 78 ? 10.159 5.449 -22.408 1.00 59.75 78 MET A C 1
ATOM 644 O O . MET A 1 78 ? 11.081 5.615 -23.202 1.00 59.75 78 MET A O 1
ATOM 648 N N . HIS A 1 79 ? 9.574 4.259 -22.231 1.00 57.91 79 HIS A N 1
ATOM 649 C CA . HIS A 1 79 ? 9.944 3.062 -22.997 1.00 57.91 79 HIS A CA 1
ATOM 650 C C . HIS A 1 79 ? 9.709 3.242 -24.502 1.00 57.91 79 HIS A C 1
ATOM 652 O O . HIS A 1 79 ? 10.592 2.916 -25.295 1.00 57.91 79 HIS A O 1
ATOM 658 N N . GLU A 1 80 ? 8.580 3.834 -24.900 1.00 61.66 80 GLU A N 1
ATOM 659 C CA . GLU A 1 80 ? 8.290 4.139 -26.310 1.00 61.66 80 GLU A CA 1
ATOM 660 C C . GLU A 1 80 ? 9.311 5.107 -26.930 1.00 61.66 80 GLU A C 1
ATOM 662 O O . GLU A 1 80 ? 9.668 4.968 -28.096 1.00 61.66 80 GLU A O 1
ATOM 667 N N . ARG A 1 81 ? 9.829 6.068 -26.153 1.00 61.69 81 ARG A N 1
ATOM 668 C CA . ARG A 1 81 ? 10.838 7.041 -26.614 1.00 61.69 81 ARG A CA 1
ATOM 669 C C . ARG A 1 81 ? 12.253 6.481 -26.716 1.00 61.69 81 ARG A C 1
ATOM 671 O O . ARG A 1 81 ? 13.074 7.084 -27.394 1.00 61.69 81 ARG A O 1
ATOM 678 N N . VAL A 1 82 ? 12.561 5.403 -25.999 1.00 60.03 82 VAL A N 1
ATOM 679 C CA . VAL A 1 82 ? 13.893 4.774 -26.005 1.00 60.03 82 VAL A CA 1
ATOM 680 C C . VAL A 1 82 ? 14.004 3.714 -27.111 1.00 60.03 82 VAL A C 1
ATOM 682 O O . VAL A 1 82 ? 15.114 3.384 -27.519 1.00 60.03 82 VAL A O 1
ATOM 685 N N . GLN A 1 83 ? 12.877 3.196 -27.614 1.00 53.94 83 GLN A N 1
ATOM 686 C CA . GLN A 1 83 ? 12.838 2.188 -28.685 1.00 53.94 83 GLN A CA 1
ATOM 687 C C . GLN A 1 83 ? 12.530 2.734 -30.092 1.00 53.94 83 GLN A C 1
ATOM 689 O O . GLN A 1 83 ? 12.522 1.950 -31.042 1.00 53.94 83 GLN A O 1
ATOM 694 N N . GLY A 1 84 ? 12.286 4.040 -30.235 1.00 49.62 84 GLY A N 1
ATOM 695 C CA . GLY A 1 84 ? 12.165 4.737 -31.525 1.00 49.62 84 GLY A CA 1
ATOM 696 C C . GLY A 1 84 ? 13.420 5.524 -31.865 1.00 49.62 84 GLY A C 1
ATOM 697 O O . GLY A 1 84 ? 13.769 5.560 -33.065 1.00 49.62 84 GLY A O 1
#

Sequence (84 aa):
MKTHILNLGAGVQSTALYLMSLDGEVQKFDAAIFADTQEEPEDVYRHLEWMESLVFLIHPGLRPRRFWQEQRRRTEAMHERVQG

pLDDT: mean 80.35, std 15.57, range [49.62, 97.25]

Mean predicted aligned error: 7.86 Å

Foldseek 3Di:
DDAAEQAQQLDDPSVVVLVCLLVVVDPHHPYYDYDDPVPDDPVSVVSVVVSQVSCCVSPVPDDDDCPSVVSVVVVVVVVVVVVD

Radius of gyration: 14.96 Å; Cα contacts (8 Å, |Δi|>4): 57; chains: 1; bounding box: 31×22×51 Å